Protein AF-A0A8H4WLA1-F1 (afdb_monomer_lite)

Structure (mmCIF, N/CA/C/O backbone):
data_AF-A0A8H4WLA1-F1
#
_entry.id   AF-A0A8H4WLA1-F1
#
loop_
_atom_site.group_PDB
_atom_site.id
_atom_site.type_symbol
_atom_site.label_atom_id
_atom_site.label_alt_id
_atom_site.label_comp_id
_atom_site.label_asym_id
_atom_site.label_entity_id
_atom_site.label_seq_id
_atom_site.pdbx_PDB_ins_code
_atom_site.Cartn_x
_atom_site.Cartn_y
_atom_site.Cartn_z
_atom_site.occupancy
_atom_site.B_iso_or_equiv
_atom_site.auth_seq_id
_atom_site.auth_comp_id
_atom_site.auth_asym_id
_atom_site.auth_atom_id
_atom_site.pdbx_PDB_model_num
ATOM 1 N N . MET A 1 1 ? 3.724 0.225 -23.385 1.00 71.69 1 MET A N 1
ATOM 2 C CA . MET A 1 1 ? 2.277 0.359 -23.102 1.00 71.69 1 MET A CA 1
ATOM 3 C C . MET A 1 1 ? 2.084 0.357 -21.596 1.00 71.69 1 MET A C 1
ATOM 5 O O . MET A 1 1 ? 2.427 -0.639 -20.980 1.00 71.69 1 MET A O 1
ATOM 9 N N . SER A 1 2 ? 1.628 1.471 -21.015 1.00 88.56 2 SER A N 1
ATOM 10 C CA . SER A 1 2 ? 1.489 1.684 -19.561 1.00 88.56 2 SER A CA 1
ATOM 11 C C . SER A 1 2 ? 0.669 0.592 -18.860 1.00 88.56 2 SER A C 1
ATOM 13 O O . SER A 1 2 ? -0.212 -0.019 -19.465 1.00 88.56 2 SER A O 1
ATOM 15 N N . ARG A 1 3 ? 0.903 0.388 -17.561 1.00 87.50 3 ARG A N 1
ATOM 16 C CA . ARG A 1 3 ? 0.112 -0.516 -16.704 1.00 87.50 3 ARG A CA 1
ATOM 17 C C . ARG A 1 3 ? -1.384 -0.188 -16.585 1.00 87.50 3 ARG A C 1
ATOM 19 O O . ARG A 1 3 ? -2.139 -1.004 -16.069 1.00 87.50 3 ARG A O 1
ATOM 26 N N . PHE A 1 4 ? -1.797 0.995 -17.041 1.00 88.06 4 PHE A N 1
ATOM 27 C CA . PHE A 1 4 ? -3.196 1.441 -17.066 1.00 88.06 4 PHE A CA 1
ATOM 28 C C . PHE A 1 4 ? -3.873 1.272 -18.435 1.00 88.06 4 PHE A C 1
ATOM 30 O O . PHE A 1 4 ? -5.024 1.662 -18.600 1.00 88.06 4 PHE A O 1
ATOM 37 N N . GLN A 1 5 ? -3.173 0.715 -19.427 1.00 90.38 5 GLN A N 1
ATOM 38 C CA . GLN A 1 5 ? -3.804 0.255 -20.668 1.00 90.38 5 GLN A CA 1
ATOM 39 C C . GLN A 1 5 ? -4.735 -0.920 -20.370 1.00 90.38 5 GLN A C 1
ATOM 41 O O . GLN A 1 5 ? -4.459 -1.683 -19.451 1.00 90.38 5 GLN A O 1
ATOM 46 N N . GLU A 1 6 ? -5.809 -1.064 -21.144 1.00 88.75 6 GLU A N 1
ATOM 47 C CA . GLU A 1 6 ? -6.937 -1.948 -20.824 1.00 88.75 6 GLU A CA 1
ATOM 48 C C . GLU A 1 6 ? -6.513 -3.375 -20.438 1.00 88.75 6 GLU A C 1
ATOM 50 O O . GLU A 1 6 ? -6.890 -3.859 -19.369 1.00 88.75 6 GLU A O 1
ATOM 55 N N . ASP A 1 7 ? -5.667 -4.013 -21.247 1.00 89.38 7 ASP A N 1
ATOM 56 C CA . ASP A 1 7 ? -5.222 -5.389 -21.001 1.00 89.38 7 ASP A CA 1
ATOM 57 C C . ASP A 1 7 ? -4.321 -5.501 -19.764 1.00 89.38 7 ASP A C 1
ATOM 59 O O . ASP A 1 7 ? -4.508 -6.382 -18.922 1.00 89.38 7 ASP A O 1
ATOM 63 N N . ASN A 1 8 ? -3.389 -4.559 -19.592 1.00 91.00 8 ASN A N 1
ATOM 64 C CA . ASN A 1 8 ? -2.517 -4.514 -18.418 1.00 91.00 8 ASN A CA 1
ATOM 65 C C . ASN A 1 8 ? -3.306 -4.210 -17.143 1.00 91.00 8 ASN A C 1
ATOM 67 O O . ASN A 1 8 ? -3.026 -4.776 -16.091 1.00 91.00 8 ASN A O 1
ATOM 71 N N . PHE A 1 9 ? -4.306 -3.335 -17.231 1.00 90.00 9 PHE A N 1
ATOM 72 C CA . PHE A 1 9 ? -5.167 -2.976 -16.117 1.00 90.00 9 PHE A CA 1
ATOM 73 C C . PHE A 1 9 ? -5.994 -4.181 -15.664 1.00 90.00 9 PHE A C 1
ATOM 75 O O . PHE A 1 9 ? -5.992 -4.502 -14.478 1.00 90.00 9 PHE A O 1
ATOM 82 N N . LYS A 1 10 ? -6.623 -4.904 -16.605 1.00 91.12 10 LYS A N 1
ATOM 83 C CA . LYS A 1 10 ? -7.357 -6.150 -16.320 1.00 91.12 10 LYS A CA 1
ATOM 84 C C . LYS A 1 10 ? -6.462 -7.215 -15.689 1.00 91.12 10 LYS A C 1
ATOM 86 O O . LYS A 1 10 ? -6.891 -7.889 -14.757 1.00 91.12 10 LYS A O 1
ATOM 91 N N . HIS A 1 11 ? -5.223 -7.352 -16.158 1.00 90.12 11 HIS A N 1
ATOM 92 C CA . HIS A 1 11 ? -4.249 -8.264 -15.555 1.00 90.12 11 HIS A CA 1
ATOM 93 C C . HIS A 1 11 ? -3.896 -7.856 -14.118 1.00 90.12 11 HIS A C 1
ATOM 95 O O . HIS A 1 11 ? -4.010 -8.661 -13.197 1.00 90.12 11 HIS A O 1
ATOM 101 N N . ASN A 1 12 ? -3.557 -6.582 -13.912 1.00 91.62 12 ASN A N 1
ATOM 102 C CA . ASN A 1 12 ? -3.153 -6.044 -12.612 1.00 91.62 12 ASN A CA 1
ATOM 103 C C . ASN A 1 12 ? -4.301 -6.005 -11.585 1.00 91.62 12 ASN A C 1
ATOM 105 O O . ASN A 1 12 ? -4.039 -5.969 -10.384 1.00 91.62 12 ASN A O 1
ATOM 109 N N . LEU A 1 13 ? -5.567 -6.034 -12.020 1.00 92.19 13 LEU A N 1
ATOM 110 C CA . LEU A 1 13 ? -6.718 -6.124 -11.116 1.00 92.19 13 LEU A CA 1
ATOM 111 C C . LEU A 1 13 ? -6.723 -7.411 -10.283 1.00 92.19 13 LEU A C 1
ATOM 113 O O . LEU A 1 13 ? -7.223 -7.382 -9.165 1.00 92.19 13 LEU A O 1
ATOM 117 N N . LYS A 1 14 ? -6.137 -8.509 -10.778 1.00 90.19 14 LYS A N 1
ATOM 118 C CA . LYS A 1 14 ? -6.041 -9.769 -10.021 1.00 90.19 14 LYS A CA 1
ATOM 119 C C . LYS A 1 14 ? -5.259 -9.575 -8.722 1.00 90.19 14 LYS A C 1
ATOM 121 O O . LYS A 1 14 ? -5.788 -9.831 -7.651 1.00 90.19 14 LYS A O 1
ATOM 126 N N . LEU A 1 15 ? -4.074 -8.969 -8.817 1.00 91.25 15 LEU A N 1
ATOM 127 C CA . LEU A 1 15 ? -3.263 -8.563 -7.664 1.00 91.25 15 LEU A CA 1
ATOM 128 C C . LEU A 1 15 ? -4.050 -7.672 -6.688 1.00 91.25 15 LEU A C 1
ATOM 130 O O . LEU A 1 15 ? -3.950 -7.826 -5.475 1.00 91.25 15 LEU A O 1
ATOM 134 N N . ILE A 1 16 ? -4.827 -6.720 -7.212 1.00 91.06 16 ILE A N 1
ATOM 135 C CA . ILE A 1 16 ? -5.616 -5.803 -6.379 1.00 91.06 16 ILE A CA 1
ATOM 136 C C . ILE A 1 16 ? -6.718 -6.556 -5.620 1.00 91.06 16 ILE A C 1
ATOM 138 O O . ILE A 1 16 ? -6.969 -6.230 -4.461 1.00 91.06 16 ILE A O 1
ATOM 142 N N . ASN A 1 17 ? -7.355 -7.550 -6.242 1.00 93.44 17 ASN A N 1
ATOM 143 C CA . ASN A 1 17 ? -8.392 -8.358 -5.602 1.00 93.44 17 ASN A CA 1
ATOM 144 C C . ASN A 1 17 ? -7.834 -9.148 -4.413 1.00 93.44 17 ASN A C 1
ATOM 146 O O . ASN A 1 17 ? -8.389 -9.046 -3.325 1.00 93.44 17 ASN A O 1
ATOM 150 N N . GLU A 1 18 ? -6.685 -9.805 -4.570 1.00 92.94 18 GLU A N 1
ATOM 151 C CA . GLU A 1 18 ? -6.041 -10.546 -3.474 1.00 92.94 18 GLU A CA 1
ATOM 152 C C . GLU A 1 18 ? -5.687 -9.630 -2.285 1.00 92.94 18 GLU A C 1
ATOM 154 O O . GLU A 1 18 ? -5.936 -9.939 -1.116 1.00 92.94 18 GLU A O 1
ATOM 159 N N . VAL A 1 19 ? -5.177 -8.423 -2.566 1.00 91.62 19 VAL A N 1
ATOM 160 C CA . VAL A 1 19 ? -4.905 -7.421 -1.520 1.00 91.62 19 VAL A CA 1
ATOM 161 C C . VAL A 1 19 ? -6.197 -6.946 -0.842 1.00 91.62 19 VAL A C 1
ATOM 163 O O . VAL A 1 19 ? -6.198 -6.702 0.369 1.00 91.62 19 VAL A O 1
ATOM 166 N N . ASN A 1 20 ? -7.299 -6.810 -1.587 1.00 94.06 20 ASN A N 1
ATOM 167 C CA . ASN A 1 20 ? -8.604 -6.461 -1.020 1.00 94.06 20 ASN A CA 1
ATOM 168 C C . ASN A 1 20 ? -9.148 -7.569 -0.111 1.00 94.06 20 ASN A C 1
ATOM 170 O O . ASN A 1 20 ? -9.745 -7.260 0.923 1.00 94.06 20 ASN A O 1
ATOM 174 N N . ASP A 1 21 ? -8.917 -8.835 -0.446 1.00 94.12 21 ASP A N 1
ATOM 175 C CA . ASP A 1 21 ? -9.352 -9.968 0.369 1.00 94.12 21 ASP A CA 1
ATOM 176 C C . ASP A 1 21 ? -8.568 -10.031 1.683 1.00 94.12 21 ASP A C 1
ATOM 178 O O . ASP A 1 21 ? -9.162 -10.152 2.760 1.00 94.12 21 ASP A O 1
ATOM 182 N N . LEU A 1 22 ? -7.248 -9.820 1.642 1.00 91.44 22 LEU A N 1
ATOM 183 C CA . LEU A 1 22 ? -6.432 -9.662 2.851 1.00 91.44 22 LEU A CA 1
ATOM 184 C C . LEU A 1 22 ? -6.896 -8.466 3.703 1.00 91.44 22 LEU A C 1
ATOM 186 O O . LEU A 1 22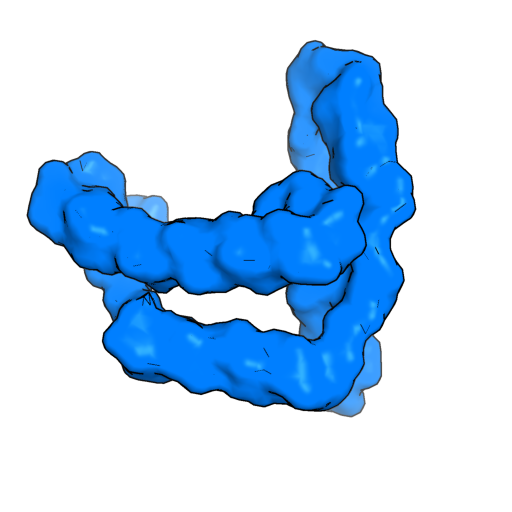 ? -7.017 -8.578 4.926 1.00 91.44 22 LEU A O 1
ATOM 190 N N . ALA A 1 23 ? -7.194 -7.328 3.072 1.00 92.69 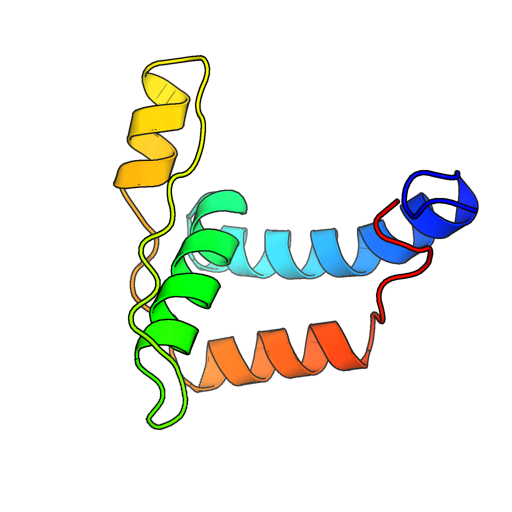23 ALA A N 1
ATOM 191 C CA . ALA A 1 23 ? -7.692 -6.143 3.765 1.00 92.69 23 ALA A CA 1
ATOM 192 C C . ALA A 1 23 ? -9.037 -6.416 4.460 1.00 92.69 23 ALA A C 1
ATOM 194 O O . ALA A 1 23 ? -9.207 -6.079 5.634 1.00 92.69 23 ALA A O 1
ATOM 195 N N . THR A 1 24 ? -9.950 -7.103 3.767 1.00 94.38 24 THR A N 1
ATOM 196 C CA . THR A 1 24 ? -11.250 -7.543 4.290 1.00 94.38 24 THR A CA 1
ATOM 197 C C . THR A 1 24 ? -11.082 -8.460 5.496 1.00 94.38 24 THR A C 1
ATOM 199 O O . THR A 1 24 ? -11.675 -8.196 6.542 1.00 94.38 24 THR A O 1
ATOM 202 N N . ARG A 1 25 ? -10.226 -9.488 5.400 1.00 92.44 25 ARG A N 1
ATOM 203 C CA . ARG A 1 25 ? -9.947 -10.420 6.509 1.00 92.44 25 ARG A CA 1
ATOM 204 C C . ARG A 1 25 ? -9.412 -9.711 7.751 1.00 92.44 25 ARG A C 1
ATOM 206 O O . ARG A 1 25 ? -9.743 -10.098 8.868 1.00 92.44 25 ARG A O 1
ATOM 213 N N . LYS A 1 26 ? -8.607 -8.662 7.564 1.00 90.62 26 LYS A N 1
ATOM 214 C CA . LYS A 1 26 ? -8.053 -7.852 8.658 1.00 90.62 26 LYS A CA 1
ATOM 215 C C . LYS A 1 26 ? -8.977 -6.717 9.119 1.00 90.62 26 LYS A C 1
ATOM 217 O O . LYS A 1 26 ? -8.654 -6.058 10.104 1.00 90.62 26 LYS A O 1
ATOM 222 N N . GLY A 1 27 ? -10.095 -6.465 8.434 1.00 91.62 27 GLY A N 1
ATOM 223 C CA . GLY A 1 27 ? -11.011 -5.366 8.754 1.00 91.62 27 GLY A CA 1
ATOM 224 C C . GLY A 1 27 ? -10.401 -3.975 8.546 1.00 91.62 27 GLY A C 1
ATOM 225 O O . GLY A 1 27 ? -10.731 -3.040 9.274 1.00 91.62 27 GLY A O 1
ATOM 226 N N . VAL A 1 28 ? -9.488 -3.834 7.583 1.00 92.75 28 VAL A N 1
ATOM 227 C CA . VAL A 1 28 ? -8.767 -2.585 7.286 1.00 92.75 28 VAL A CA 1
ATOM 228 C C . VAL A 1 28 ? -8.970 -2.163 5.833 1.00 92.75 28 VAL A C 1
ATOM 230 O O . VAL A 1 28 ? -9.407 -2.939 4.989 1.00 92.75 28 VAL A O 1
ATOM 233 N N . ALA A 1 29 ? -8.640 -0.915 5.512 1.00 92.50 29 ALA A N 1
ATOM 234 C CA . ALA A 1 29 ? -8.651 -0.443 4.135 1.00 92.50 29 ALA A CA 1
ATOM 235 C C . ALA A 1 29 ? -7.455 -1.011 3.339 1.00 92.50 29 ALA A C 1
ATOM 237 O O . ALA A 1 29 ? -6.352 -1.102 3.882 1.00 92.50 29 ALA A O 1
ATOM 238 N N . PRO A 1 30 ? -7.593 -1.272 2.026 1.00 92.94 30 PRO A N 1
ATOM 239 C CA . PRO A 1 30 ? -6.493 -1.781 1.193 1.00 92.94 30 PRO A CA 1
ATOM 240 C C . PRO A 1 30 ? -5.241 -0.893 1.214 1.00 92.94 30 PRO A C 1
ATOM 242 O O . PRO A 1 30 ? -4.111 -1.375 1.268 1.00 92.94 30 PRO A O 1
ATOM 245 N N . ALA A 1 31 ? -5.428 0.431 1.267 1.00 91.88 31 ALA A N 1
ATOM 246 C CA . ALA A 1 31 ? -4.322 1.379 1.404 1.00 91.88 31 ALA A CA 1
ATOM 247 C C . ALA A 1 31 ? -3.517 1.169 2.701 1.00 91.88 31 ALA A C 1
ATOM 249 O O . ALA A 1 31 ? -2.307 1.387 2.721 1.00 91.88 31 ALA A O 1
ATOM 250 N N . GLN A 1 32 ? -4.164 0.712 3.777 1.00 93.00 32 GLN A N 1
ATOM 251 C CA . GLN A 1 32 ? -3.500 0.422 5.045 1.00 93.00 32 GLN A CA 1
ATOM 252 C C . GLN A 1 32 ? -2.661 -0.861 4.966 1.00 93.00 32 GLN A C 1
ATOM 254 O O . GLN A 1 32 ? -1.600 -0.895 5.584 1.00 93.00 32 GLN A O 1
ATOM 259 N N . ILE A 1 33 ? -3.060 -1.860 4.165 1.00 93.88 33 ILE A N 1
ATOM 260 C CA . ILE A 1 33 ? -2.220 -3.036 3.864 1.00 93.88 33 ILE A CA 1
ATOM 261 C C . ILE A 1 33 ? -0.947 -2.606 3.137 1.00 93.88 33 ILE A C 1
ATOM 263 O O . ILE A 1 33 ? 0.149 -2.965 3.557 1.00 93.88 33 ILE A O 1
ATOM 267 N N . ALA A 1 34 ? -1.071 -1.769 2.103 1.00 92.75 34 ALA A N 1
ATOM 268 C CA . ALA A 1 34 ? 0.088 -1.263 1.368 1.00 92.75 34 ALA A CA 1
ATOM 269 C C . ALA A 1 34 ? 1.050 -0.472 2.277 1.00 92.75 34 ALA A C 1
ATOM 271 O O . ALA A 1 34 ? 2.265 -0.664 2.225 1.00 92.75 34 ALA A O 1
ATOM 272 N N . LEU A 1 35 ? 0.517 0.390 3.151 1.00 93.38 35 LEU A N 1
ATOM 273 C CA . LEU A 1 35 ? 1.324 1.138 4.121 1.00 93.38 35 LEU A CA 1
ATOM 274 C C . LEU A 1 35 ? 1.986 0.224 5.160 1.00 93.38 35 LEU A C 1
ATOM 276 O O . LEU A 1 35 ? 3.150 0.445 5.500 1.00 93.38 35 LEU A O 1
ATOM 280 N N . ALA A 1 36 ? 1.279 -0.795 5.651 1.00 93.06 36 ALA A N 1
ATOM 281 C CA . ALA A 1 36 ? 1.835 -1.770 6.583 1.00 93.06 36 ALA A CA 1
ATOM 282 C C . ALA A 1 36 ? 2.934 -2.611 5.930 1.00 93.06 36 ALA A C 1
ATOM 284 O O . ALA A 1 36 ? 3.983 -2.785 6.536 1.00 93.06 36 ALA A O 1
ATOM 285 N N . TRP A 1 37 ? 2.765 -3.031 4.675 1.00 94.00 37 TRP A N 1
ATOM 286 C CA . TRP A 1 37 ? 3.797 -3.741 3.918 1.00 94.00 37 TRP A CA 1
ATOM 287 C C . TRP A 1 37 ? 5.084 -2.917 3.783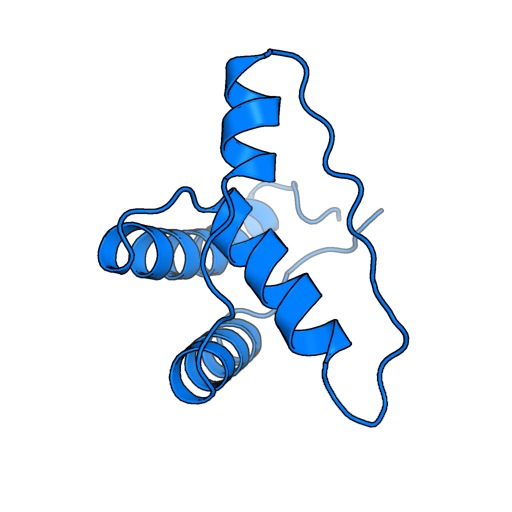 1.00 94.00 37 TRP A C 1
ATOM 289 O O . TRP A 1 37 ? 6.169 -3.429 4.058 1.00 94.00 37 TRP A O 1
ATOM 299 N N . ILE A 1 38 ? 4.979 -1.619 3.458 1.00 93.19 38 ILE A N 1
ATOM 300 C CA . ILE A 1 38 ? 6.140 -0.709 3.396 1.00 93.19 38 ILE A CA 1
ATOM 301 C C . ILE A 1 38 ? 6.845 -0.631 4.757 1.00 93.19 38 ILE A C 1
ATOM 303 O O . ILE A 1 38 ? 8.069 -0.751 4.832 1.00 93.19 38 ILE A O 1
ATOM 307 N N . ARG A 1 39 ? 6.079 -0.450 5.840 1.00 91.75 39 ARG A N 1
ATOM 308 C CA . ARG A 1 39 ? 6.620 -0.369 7.206 1.00 91.75 39 ARG A CA 1
ATOM 309 C C . ARG A 1 39 ? 7.261 -1.686 7.648 1.00 91.75 39 ARG A C 1
ATOM 311 O O . ARG A 1 39 ? 8.338 -1.660 8.228 1.00 91.75 39 ARG A O 1
ATOM 318 N N . THR A 1 40 ? 6.659 -2.832 7.335 1.00 93.12 40 THR A N 1
ATOM 319 C CA . THR A 1 40 ? 7.238 -4.145 7.646 1.00 93.12 40 THR A CA 1
ATOM 320 C C . THR A 1 40 ? 8.529 -4.377 6.861 1.00 93.12 40 THR A C 1
ATOM 322 O O . THR A 1 40 ? 9.512 -4.827 7.442 1.00 93.12 40 THR A O 1
ATOM 325 N N . LYS A 1 41 ? 8.589 -4.014 5.568 1.00 92.75 41 LYS A N 1
ATOM 326 C CA . LYS A 1 41 ? 9.845 -4.086 4.798 1.00 92.75 41 LYS A CA 1
ATOM 327 C C . LYS A 1 41 ? 10.922 -3.166 5.396 1.00 92.75 41 LYS A C 1
ATOM 329 O O . LYS A 1 41 ? 12.066 -3.592 5.458 1.00 92.75 41 LYS A O 1
ATOM 334 N N . SER A 1 42 ? 10.575 -1.977 5.901 1.00 93.00 42 SER A N 1
ATOM 335 C CA . SER A 1 42 ? 11.517 -1.074 6.594 1.00 93.00 42 SER A CA 1
ATOM 336 C C . SER A 1 42 ? 12.184 -1.681 7.831 1.00 93.00 42 SER A C 1
ATOM 338 O O . SER A 1 42 ? 13.246 -1.210 8.221 1.00 93.00 42 SER A O 1
ATOM 340 N N . ASN A 1 43 ? 11.561 -2.673 8.471 1.00 91.00 43 ASN A N 1
ATOM 341 C CA . ASN A 1 43 ? 12.113 -3.332 9.656 1.00 91.00 43 ASN A CA 1
ATOM 342 C C . ASN A 1 43 ? 13.064 -4.489 9.303 1.00 91.00 43 ASN A C 1
ATOM 344 O O . ASN A 1 43 ? 13.608 -5.123 10.206 1.00 91.00 43 ASN A O 1
ATOM 348 N N . LYS A 1 44 ? 13.242 -4.815 8.013 1.00 91.50 44 LYS A N 1
ATOM 349 C CA . LYS A 1 44 ? 14.147 -5.889 7.588 1.00 91.50 44 LYS A CA 1
ATOM 350 C C . LYS A 1 44 ? 15.617 -5.443 7.693 1.00 91.50 44 LYS A C 1
ATOM 352 O O . LYS A 1 44 ? 15.892 -4.274 7.435 1.00 91.50 44 LYS A O 1
ATOM 357 N N . PRO A 1 45 ? 16.560 -6.360 8.001 1.00 90.75 45 PRO A N 1
ATOM 358 C CA . PRO A 1 45 ? 17.968 -6.022 8.257 1.00 90.75 45 PRO A CA 1
ATOM 359 C C . PRO A 1 45 ? 18.661 -5.221 7.145 1.00 90.75 45 PRO A C 1
ATOM 361 O O . PRO A 1 45 ? 19.466 -4.345 7.439 1.00 90.75 45 PRO A O 1
ATOM 364 N N . ASP A 1 46 ? 18.316 -5.489 5.884 1.00 93.50 46 ASP A N 1
ATOM 365 C CA . ASP A 1 46 ? 18.956 -4.879 4.709 1.00 93.50 46 ASP A CA 1
ATOM 366 C C . ASP A 1 46 ? 18.171 -3.691 4.131 1.00 93.50 46 ASP A C 1
ATOM 368 O O . ASP A 1 46 ? 18.411 -3.263 3.000 1.00 93.50 46 ASP A O 1
ATOM 372 N N . MET A 1 47 ? 17.193 -3.171 4.874 1.00 94.75 47 MET A N 1
ATOM 373 C CA . MET A 1 47 ? 16.326 -2.089 4.415 1.00 94.75 47 MET A CA 1
ATOM 374 C C . MET A 1 47 ? 16.576 -0.810 5.215 1.00 94.75 47 MET A C 1
ATOM 376 O O . MET A 1 47 ? 16.767 -0.861 6.430 1.00 94.75 47 MET A O 1
ATOM 380 N N . PRO A 1 48 ? 16.558 0.366 4.562 1.00 95.69 48 PRO A N 1
ATOM 381 C CA . PRO A 1 48 ? 16.625 1.625 5.282 1.00 95.69 48 PRO A CA 1
ATOM 382 C C . PRO A 1 48 ? 15.329 1.857 6.060 1.00 95.69 48 PRO A C 1
ATOM 384 O O . PRO A 1 48 ? 14.286 1.269 5.765 1.00 95.69 48 PRO A O 1
ATOM 387 N N . THR A 1 49 ? 15.361 2.813 6.984 1.00 94.44 49 THR A N 1
ATOM 388 C CA . THR A 1 49 ? 14.134 3.351 7.570 1.00 94.44 49 THR A CA 1
ATOM 389 C C . THR A 1 49 ? 13.276 4.002 6.480 1.00 94.44 49 THR A C 1
ATOM 391 O O . THR A 1 49 ? 13.688 4.983 5.859 1.00 94.44 49 THR A O 1
ATOM 394 N N . ILE A 1 50 ? 12.066 3.488 6.263 1.00 93.44 50 ILE A N 1
ATOM 395 C CA . ILE A 1 50 ? 11.097 4.007 5.297 1.00 93.44 50 ILE A CA 1
ATOM 396 C C . ILE A 1 50 ? 9.967 4.699 6.054 1.00 93.44 50 ILE A C 1
ATOM 398 O O . ILE A 1 50 ? 9.186 4.064 6.762 1.00 93.44 50 ILE A O 1
ATOM 402 N N . ILE A 1 51 ? 9.844 6.011 5.852 1.00 90.69 51 ILE A N 1
ATOM 403 C CA . ILE A 1 51 ? 8.757 6.821 6.409 1.00 90.69 51 ILE A CA 1
ATOM 404 C C . ILE A 1 51 ? 7.793 7.172 5.266 1.00 90.69 51 ILE A C 1
ATOM 406 O O . ILE A 1 51 ? 8.070 8.094 4.496 1.00 90.69 51 ILE A O 1
ATOM 410 N N . PRO A 1 52 ? 6.676 6.439 5.097 1.00 89.50 52 PRO A N 1
ATOM 411 C CA . PRO A 1 52 ? 5.721 6.744 4.040 1.00 89.50 52 PRO A CA 1
ATOM 412 C C . PRO A 1 52 ? 5.006 8.074 4.318 1.00 89.50 52 PRO A C 1
ATOM 414 O O . PRO A 1 52 ? 4.530 8.310 5.428 1.00 89.50 52 PRO A O 1
ATOM 417 N N . ILE A 1 53 ? 4.872 8.901 3.279 1.00 91.94 53 ILE A N 1
ATOM 418 C CA . ILE A 1 53 ? 4.142 10.180 3.284 1.00 91.94 53 ILE A CA 1
ATOM 419 C C . ILE A 1 53 ? 2.870 10.077 2.423 1.00 91.94 53 ILE A C 1
ATOM 421 O O . ILE A 1 53 ? 2.815 10.622 1.319 1.00 91.94 53 ILE A O 1
ATOM 425 N N . PRO A 1 54 ? 1.848 9.314 2.858 1.00 91.44 54 PRO A N 1
ATOM 426 C CA . PRO A 1 54 ? 0.651 9.117 2.055 1.00 91.44 54 PRO A CA 1
ATOM 427 C C . PRO A 1 54 ? -0.132 10.423 1.909 1.00 91.44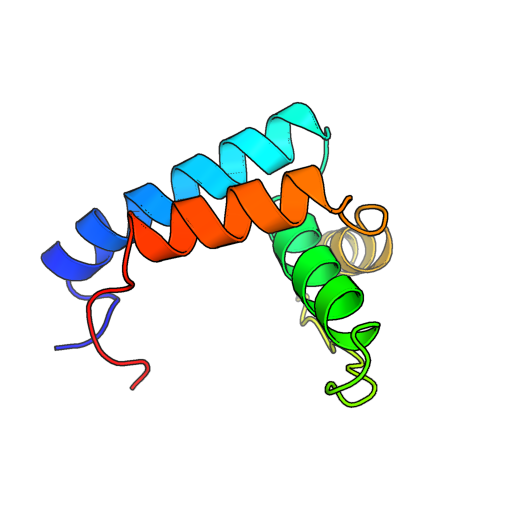 54 PRO A C 1
ATOM 429 O O . PRO A 1 54 ? -0.485 11.069 2.895 1.00 91.44 54 PRO A O 1
ATOM 432 N N . GLY A 1 55 ? -0.451 10.784 0.668 1.00 91.94 55 GLY A N 1
ATOM 433 C CA . GLY A 1 55 ? -1.357 1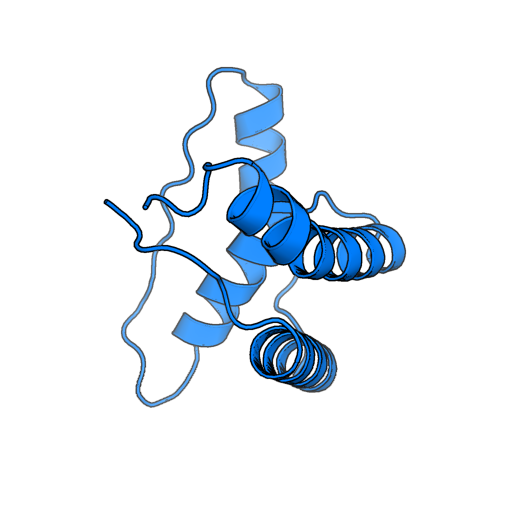1.891 0.385 1.00 91.94 55 GLY A CA 1
ATOM 434 C C . GLY A 1 55 ? -2.800 11.571 0.786 1.00 91.94 55 GLY A C 1
ATOM 435 O O . GLY A 1 55 ? -3.223 10.414 0.818 1.00 91.94 55 GLY A O 1
ATOM 436 N N . GLY A 1 56 ? -3.580 12.612 1.056 1.00 91.75 56 GLY A N 1
ATOM 437 C CA . GLY A 1 56 ? -5.017 12.521 1.289 1.00 91.75 56 GLY A CA 1
ATOM 438 C C . GLY A 1 56 ? -5.655 13.890 1.094 1.00 91.75 56 GLY A C 1
ATOM 439 O O . GLY A 1 56 ? -5.224 14.860 1.706 1.00 91.75 56 GLY A O 1
ATOM 440 N N . THR A 1 57 ? -6.660 13.981 0.223 1.00 93.81 57 THR A N 1
ATOM 441 C CA . THR A 1 57 ? -7.357 15.246 -0.080 1.00 93.81 57 THR A CA 1
ATOM 442 C C . THR A 1 57 ? -8.464 15.575 0.920 1.00 93.81 57 THR A C 1
ATOM 444 O O . THR A 1 57 ? -8.967 16.694 0.931 1.00 93.81 57 THR A O 1
ATOM 447 N N . THR A 1 58 ? -8.850 14.619 1.770 1.00 95.12 58 THR A N 1
ATOM 448 C CA . THR A 1 58 ? -9.876 14.789 2.804 1.00 95.12 58 THR A CA 1
ATOM 449 C C . THR A 1 58 ? -9.347 14.367 4.168 1.00 95.12 58 THR A C 1
ATOM 451 O O . THR A 1 58 ? -8.481 13.493 4.270 1.00 95.12 58 THR A O 1
ATOM 454 N N . LYS A 1 59 ? -9.916 14.948 5.233 1.00 94.50 59 LYS A N 1
ATOM 455 C CA . LYS A 1 59 ? -9.599 14.579 6.620 1.00 94.50 59 LYS A CA 1
ATOM 456 C C . LYS A 1 59 ? -9.755 13.074 6.847 1.00 94.50 59 LYS A C 1
ATOM 458 O O . LYS A 1 59 ? -8.850 12.458 7.396 1.00 94.50 59 LYS A O 1
ATOM 463 N N . ASP A 1 60 ? -10.844 12.479 6.369 1.00 92.50 60 ASP A N 1
ATOM 464 C CA . ASP A 1 60 ? -11.125 11.054 6.575 1.00 92.50 60 ASP A CA 1
ATOM 465 C C . ASP A 1 60 ? -10.081 10.155 5.910 1.00 92.50 60 ASP A C 1
ATOM 467 O O . ASP A 1 60 ? -9.673 9.150 6.489 1.00 92.50 60 ASP A O 1
ATOM 471 N N . LYS A 1 61 ? -9.583 10.533 4.725 1.00 91.69 61 LYS A N 1
ATOM 472 C CA . LYS A 1 61 ? -8.503 9.795 4.056 1.00 91.69 61 LYS A CA 1
ATOM 473 C C . LYS A 1 61 ? -7.184 9.916 4.805 1.00 91.69 61 LYS A C 1
ATOM 475 O O . LYS A 1 61 ? -6.488 8.917 4.959 1.00 91.69 61 LYS A O 1
ATOM 480 N N . VAL A 1 62 ? -6.868 11.102 5.322 1.00 91.75 62 VAL A N 1
ATOM 481 C CA . VAL A 1 62 ? -5.683 11.296 6.169 1.00 91.75 62 VAL A CA 1
ATOM 482 C C . VAL A 1 62 ? -5.798 10.454 7.444 1.00 91.75 62 VAL A C 1
ATOM 484 O O . VAL A 1 62 ? -4.872 9.717 7.768 1.00 91.75 62 VAL A O 1
ATOM 487 N N . VAL A 1 63 ? -6.950 10.473 8.120 1.00 90.69 63 VAL A N 1
ATOM 488 C CA . VAL A 1 63 ? -7.208 9.664 9.325 1.00 90.69 63 VAL A CA 1
ATOM 489 C C . VAL A 1 63 ? -7.111 8.165 9.033 1.00 90.69 63 VAL A C 1
ATOM 491 O O . VAL A 1 63 ? -6.421 7.457 9.761 1.00 90.69 63 VAL A O 1
ATOM 494 N N . GLN A 1 64 ? -7.715 7.681 7.944 1.00 90.62 64 GLN A N 1
ATOM 495 C CA . GLN A 1 64 ? -7.603 6.286 7.502 1.00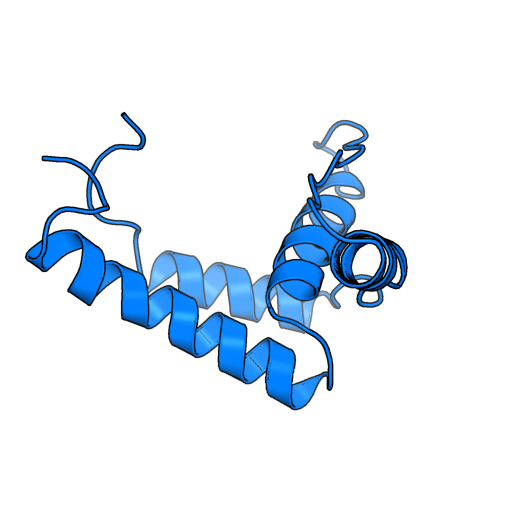 90.62 64 GLN A CA 1
ATOM 496 C C . GLN A 1 64 ? -6.136 5.885 7.270 1.00 90.62 64 GLN A C 1
ATOM 498 O O . GLN A 1 64 ? -5.695 4.842 7.751 1.00 90.62 64 GLN A O 1
ATOM 503 N N . ASN A 1 65 ? -5.351 6.726 6.596 1.00 89.56 65 ASN A N 1
ATOM 504 C CA . ASN A 1 65 ? -3.938 6.450 6.331 1.00 89.56 65 ASN A CA 1
ATOM 505 C C . ASN A 1 65 ? -3.077 6.464 7.610 1.00 89.56 65 ASN A C 1
ATOM 507 O O . ASN A 1 65 ? -2.114 5.703 7.704 1.00 89.56 65 ASN A O 1
ATOM 511 N N . MET A 1 66 ? -3.419 7.300 8.599 1.00 83.44 66 MET A N 1
ATOM 512 C CA . MET A 1 66 ? -2.718 7.380 9.890 1.00 83.44 66 MET A CA 1
ATOM 513 C C . MET A 1 66 ? -3.072 6.233 10.838 1.00 83.44 66 MET A C 1
ATOM 515 O O . MET A 1 66 ? -2.191 5.755 11.549 1.00 83.44 66 MET A O 1
ATOM 519 N N . GLY A 1 67 ? -4.338 5.796 10.842 1.00 74.88 67 GLY A N 1
ATOM 520 C CA . GLY A 1 67 ? -4.851 4.773 11.757 1.00 74.88 67 GLY A CA 1
ATOM 521 C C . GLY A 1 67 ? -4.154 3.419 11.621 1.00 74.88 67 GLY A C 1
ATOM 522 O O . GLY A 1 67 ? -4.055 2.707 12.610 1.00 74.88 67 GLY A O 1
ATOM 523 N N . GLY A 1 68 ? -3.603 3.135 10.432 1.00 68.25 68 GLY A N 1
ATOM 524 C CA . GLY A 1 68 ? -2.708 2.013 10.143 1.00 68.25 68 GLY A CA 1
ATOM 525 C C . GLY A 1 68 ? -3.325 0.618 10.300 1.00 68.25 68 GLY A C 1
ATOM 526 O O . GLY A 1 68 ? -4.132 0.355 11.182 1.00 68.25 68 GLY A O 1
ATOM 527 N N . ALA A 1 69 ? -2.890 -0.323 9.465 1.00 61.50 69 ALA A N 1
ATOM 528 C CA . ALA A 1 69 ? -2.913 -1.722 9.870 1.00 61.50 69 ALA A CA 1
ATOM 529 C C . ALA A 1 69 ? -1.709 -1.958 10.799 1.00 61.50 69 ALA A C 1
ATOM 531 O O . ALA A 1 69 ? -0.667 -1.309 10.643 1.00 61.50 69 ALA A O 1
ATOM 532 N N . GLN A 1 70 ? -1.846 -2.869 11.767 1.00 72.12 70 GLN A N 1
ATOM 533 C CA . GLN A 1 70 ? -0.693 -3.376 12.517 1.00 72.12 70 GLN A CA 1
ATOM 534 C C . GLN A 1 70 ? 0.362 -3.927 11.544 1.00 72.12 70 GLN A C 1
ATOM 536 O O . GLN A 1 70 ? 0.042 -4.241 10.393 1.00 72.12 70 GLN A O 1
ATOM 541 N N . ALA A 1 71 ? 1.615 -4.031 11.998 1.00 78.94 71 ALA A N 1
ATOM 542 C CA . ALA A 1 71 ? 2.667 -4.656 11.203 1.00 78.94 71 ALA A CA 1
ATOM 543 C C . ALA A 1 71 ? 2.189 -6.021 10.686 1.00 78.94 71 ALA A C 1
ATOM 545 O O . ALA A 1 71 ? 1.579 -6.793 11.430 1.00 78.94 71 ALA A O 1
ATOM 546 N N . LEU A 1 72 ? 2.430 -6.283 9.402 1.00 90.44 72 LEU A N 1
ATOM 547 C CA . LEU A 1 72 ? 2.085 -7.568 8.806 1.00 90.44 72 LEU A CA 1
ATOM 548 C C . LEU A 1 72 ? 2.937 -8.665 9.438 1.00 90.44 72 LEU A C 1
ATOM 550 O O . LEU A 1 72 ? 4.137 -8.469 9.645 1.00 90.44 72 LEU A O 1
ATOM 554 N N . THR A 1 73 ? 2.308 -9.798 9.739 1.00 92.62 73 THR A N 1
ATOM 555 C CA . THR A 1 73 ? 3.012 -10.985 10.242 1.00 92.62 73 THR A CA 1
ATOM 556 C C . THR A 1 73 ? 3.880 -11.605 9.147 1.00 92.62 73 THR A C 1
ATOM 558 O O . THR A 1 73 ? 3.656 -11.360 7.962 1.00 92.62 73 THR A O 1
ATOM 561 N N . ASP A 1 74 ? 4.831 -12.464 9.517 1.00 92.88 74 ASP A N 1
ATOM 562 C CA . ASP A 1 74 ? 5.668 -13.166 8.534 1.00 92.88 74 ASP A CA 1
ATOM 563 C C . ASP A 1 74 ? 4.836 -14.014 7.560 1.00 92.88 74 ASP A C 1
ATOM 565 O O . ASP A 1 74 ? 5.143 -14.061 6.371 1.00 92.88 74 ASP A O 1
ATOM 569 N N . SER A 1 75 ? 3.739 -14.616 8.035 1.00 93.19 75 SER A N 1
ATOM 570 C CA . SER A 1 75 ? 2.811 -15.370 7.183 1.00 93.19 75 SER A CA 1
ATOM 571 C C . SER A 1 75 ? 2.089 -14.472 6.180 1.00 93.19 75 SER A C 1
ATOM 573 O O . SER A 1 75 ? 1.927 -14.858 5.031 1.00 93.19 75 SER A O 1
ATOM 575 N N . GLU A 1 76 ? 1.662 -13.278 6.594 1.00 93.12 76 GLU A N 1
ATOM 576 C CA . GLU A 1 76 ? 1.000 -12.316 5.701 1.00 93.12 76 GLU A CA 1
ATOM 577 C C . GLU A 1 76 ? 1.989 -11.712 4.701 1.00 93.12 76 GLU A C 1
ATOM 579 O O . GLU A 1 76 ? 1.645 -11.462 3.551 1.00 93.12 76 GLU A O 1
ATOM 584 N N . MET A 1 77 ? 3.238 -11.499 5.120 1.00 94.31 77 MET A N 1
ATOM 585 C CA . MET A 1 77 ? 4.309 -11.081 4.219 1.00 94.31 77 MET A CA 1
ATOM 586 C C . MET A 1 77 ? 4.612 -12.158 3.176 1.00 94.31 77 MET A C 1
ATOM 588 O O . MET A 1 77 ? 4.767 -11.815 2.008 1.00 94.31 77 MET A O 1
ATOM 592 N N . ALA A 1 78 ? 4.661 -13.431 3.579 1.00 94.62 78 ALA A N 1
ATOM 593 C CA . ALA A 1 78 ? 4.841 -14.556 2.666 1.00 94.62 78 ALA A CA 1
ATOM 594 C C . ALA A 1 78 ? 3.656 -14.706 1.699 1.00 94.62 78 ALA A C 1
ATOM 596 O O . ALA A 1 78 ? 3.868 -14.939 0.515 1.00 94.62 78 ALA A O 1
ATOM 597 N N . GLU A 1 79 ? 2.424 -14.513 2.180 1.00 93.81 79 GLU A N 1
ATOM 598 C CA . GLU A 1 79 ? 1.222 -14.497 1.339 1.00 93.81 79 GLU A CA 1
ATOM 599 C C . GLU A 1 79 ? 1.303 -13.392 0.276 1.00 93.81 79 GLU A C 1
ATOM 601 O O . GLU A 1 79 ? 1.118 -13.660 -0.907 1.00 93.81 79 GLU A O 1
ATOM 606 N N . ILE A 1 80 ? 1.657 -12.160 0.664 1.00 93.00 80 ILE A N 1
ATOM 607 C CA . ILE A 1 80 ? 1.823 -11.050 -0.287 1.00 93.00 80 ILE A CA 1
ATOM 608 C C . ILE A 1 80 ? 2.961 -11.318 -1.273 1.00 93.00 80 ILE A C 1
ATOM 610 O O . ILE A 1 80 ? 2.813 -11.018 -2.456 1.00 93.00 80 ILE A O 1
ATOM 614 N N . ASP A 1 81 ? 4.096 -11.846 -0.809 1.00 93.56 81 ASP A N 1
ATOM 615 C CA . ASP A 1 81 ? 5.222 -12.168 -1.686 1.00 93.56 81 ASP A CA 1
ATOM 616 C C . ASP A 1 81 ? 4.796 -13.250 -2.719 1.00 93.56 81 ASP A C 1
ATOM 618 O O . ASP A 1 81 ? 5.059 -13.074 -3.907 1.00 93.56 81 ASP A O 1
ATOM 622 N N . ALA A 1 82 ? 4.013 -14.267 -2.325 1.00 93.62 82 ALA A N 1
ATOM 623 C CA . ALA A 1 82 ? 3.448 -15.265 -3.245 1.00 93.62 82 ALA A CA 1
ATOM 624 C C . ALA A 1 82 ? 2.446 -14.666 -4.252 1.00 93.62 82 ALA A C 1
ATOM 626 O O . ALA A 1 82 ? 2.529 -14.945 -5.448 1.00 93.62 82 ALA A O 1
ATOM 627 N N . ILE A 1 83 ? 1.543 -13.787 -3.801 1.00 91.06 83 ILE A N 1
ATOM 628 C CA . ILE A 1 83 ? 0.604 -13.072 -4.682 1.00 91.06 83 ILE A CA 1
ATOM 629 C C . ILE A 1 83 ? 1.373 -12.246 -5.731 1.00 91.06 83 ILE A C 1
ATOM 631 O O . ILE A 1 83 ? 0.989 -12.200 -6.900 1.00 91.06 83 ILE A O 1
ATOM 635 N N . LEU A 1 84 ? 2.460 -11.576 -5.333 1.00 90.81 84 LEU A N 1
ATOM 636 C CA . LEU A 1 84 ? 3.284 -10.769 -6.240 1.00 90.81 84 LEU A CA 1
ATOM 637 C C . LEU A 1 84 ? 4.044 -11.621 -7.269 1.00 90.81 84 LEU A C 1
ATOM 639 O O . LEU A 1 84 ? 4.250 -11.161 -8.395 1.00 90.81 84 LEU A O 1
ATOM 643 N N . GLU A 1 85 ? 4.451 -12.836 -6.900 1.00 91.69 85 GLU A N 1
ATOM 644 C CA . GLU A 1 85 ? 5.065 -13.808 -7.811 1.00 91.69 85 GLU A CA 1
ATOM 645 C C . GLU A 1 85 ? 4.049 -14.362 -8.820 1.00 91.69 85 GLU A C 1
ATOM 647 O O . GLU A 1 85 ? 4.342 -14.435 -10.016 1.00 91.69 85 GLU A O 1
ATOM 652 N N . GLU A 1 86 ? 2.836 -14.693 -8.370 1.00 91.06 86 GLU A N 1
ATOM 653 C CA . GLU A 1 86 ? 1.767 -15.214 -9.228 1.00 91.06 86 GLU A CA 1
ATOM 654 C C . GLU A 1 86 ? 1.186 -14.138 -10.162 1.00 91.06 86 GLU A C 1
ATOM 656 O O . GLU A 1 86 ? 0.829 -14.402 -11.316 1.00 91.06 86 GLU A O 1
ATOM 661 N N . HIS A 1 87 ? 1.091 -12.897 -9.684 1.00 88.69 87 HIS A N 1
ATOM 662 C CA . HIS A 1 87 ? 0.489 -11.774 -10.399 1.00 88.69 87 HIS A CA 1
ATOM 663 C C . HIS A 1 87 ? 1.510 -10.674 -10.676 1.00 88.69 87 HIS A C 1
ATOM 665 O O . HIS A 1 87 ? 1.390 -9.535 -10.215 1.00 88.69 87 HIS A O 1
ATOM 671 N N . THR A 1 88 ? 2.509 -11.009 -11.493 1.00 88.62 88 THR A N 1
ATOM 672 C CA . THR A 1 88 ? 3.506 -10.038 -11.958 1.00 88.62 88 THR A CA 1
ATOM 673 C C . THR A 1 88 ? 2.844 -8.825 -12.614 1.00 88.62 88 THR A C 1
ATOM 675 O O . THR A 1 88 ? 1.973 -8.950 -13.477 1.00 88.62 88 THR A O 1
ATOM 678 N N . VAL A 1 89 ? 3.249 -7.624 -12.198 1.00 89.75 89 VAL A N 1
ATOM 679 C CA . VAL A 1 89 ? 2.659 -6.372 -12.691 1.00 89.75 89 VAL A CA 1
ATOM 680 C C . VAL A 1 89 ? 2.990 -6.184 -14.172 1.00 89.75 89 VAL A C 1
ATOM 682 O O . VAL A 1 89 ? 4.161 -6.118 -14.546 1.00 89.75 89 VAL A O 1
ATOM 685 N N . SER A 1 90 ? 1.961 -6.034 -15.007 1.00 91.06 90 SER A N 1
ATOM 686 C CA . SER A 1 90 ? 2.122 -5.798 -16.443 1.00 91.06 90 SER A CA 1
ATOM 687 C C . SER A 1 90 ? 2.138 -4.307 -16.784 1.00 91.06 90 SER A C 1
ATOM 689 O O . SER A 1 90 ? 1.328 -3.526 -16.275 1.00 91.06 90 SER A O 1
ATOM 691 N N . GLY A 1 91 ? 3.030 -3.928 -17.703 1.00 90.31 91 GLY A N 1
ATOM 692 C CA . GLY A 1 91 ? 3.250 -2.556 -18.164 1.00 90.31 91 GLY A CA 1
ATOM 693 C C . GLY A 1 91 ? 4.218 -1.750 -17.277 1.00 90.31 91 GLY A C 1
ATOM 694 O O . GLY A 1 91 ? 4.274 -1.949 -16.063 1.00 90.31 91 GLY A O 1
ATOM 695 N N . PRO A 1 92 ? 4.991 -0.809 -17.853 1.00 88.12 92 PRO A N 1
ATOM 696 C CA . PRO A 1 92 ? 5.923 0.010 -17.099 1.00 88.12 92 PRO A CA 1
ATOM 697 C C . PRO A 1 92 ? 5.188 1.044 -16.238 1.00 88.12 92 PRO A C 1
ATOM 699 O O . PRO A 1 92 ? 4.008 1.364 -16.434 1.00 88.12 92 PRO A O 1
ATOM 702 N N . ARG A 1 93 ? 5.926 1.579 -15.263 1.00 82.56 93 ARG A N 1
ATOM 703 C CA . ARG A 1 93 ? 5.453 2.616 -14.342 1.00 82.56 93 ARG A CA 1
ATOM 704 C C . ARG A 1 93 ? 5.174 3.951 -15.043 1.00 82.56 93 ARG A C 1
ATOM 706 O O . ARG A 1 93 ? 4.238 4.625 -14.607 1.00 82.56 93 ARG A O 1
ATOM 713 N N . TYR A 1 94 ? 5.946 4.270 -16.085 1.00 76.38 94 TYR A N 1
ATOM 714 C CA . TYR A 1 94 ? 5.849 5.450 -16.948 1.00 76.38 94 TYR A CA 1
ATOM 715 C C . TYR A 1 94 ? 5.929 5.018 -18.413 1.00 76.38 94 TYR A C 1
ATOM 717 O O . TYR A 1 94 ? 6.706 4.074 -18.689 1.00 76.38 94 TYR A O 1
#

Sequence (94 aa):
MSRFQEDNFKHNLKLINEVNDLATRKGVAPAQIALAWIRTKSNKPDMPTIIPIPGGTTKDKVVQNMGGAQALTDSEMAEIDAILEEHTVSGPRY

pLDDT: mean 90.25, std 5.79, range [61.5, 95.69]

Secondary structure (DSSP, 8-state):
--TTSHHHHHHHHHHHHHHHHHHHHHTS-HHHHHHHHHHHHHTSTTS---------SSHHHHHHHHH-PPPPPHHHHHHHHHHHHHTPPPS---

Foldseek 3Di:
DACPPPVLVVLCVQLVVLLVVVCVVQVADSLLVVVLLQCLQCPDPPHPNDDDDDDDPDPVRVVSNVVHDHRDDPVRNVVNVVSCVVRPRDGDPD

Radius of gyration: 14.28 Å; chains: 1; bounding box: 30×31×36 Å